Protein AF-D5V0W2-F1 (afdb_monomer_lite)

pLDDT: mean 73.61, std 9.98, range [49.06, 88.5]

Secondary structure (DSSP, 8-state):
--HHHHHHHHHHHHT--TTTS---TTTTT--HHHH-EEE----HHHHHTT-S-TT-SEEEEEE-TTS-EEEEEE-

Structure (mmCIF, N/CA/C/O backbone):
data_AF-D5V0W2-F1
#
_entry.id   AF-D5V0W2-F1
#
loop_
_atom_site.group_PDB
_atom_site.id
_atom_site.type_symbol
_atom_site.label_atom_id
_atom_site.label_alt_id
_atom_site.label_comp_id
_atom_site.label_asym_id
_atom_site.label_entity_id
_atom_site.label_seq_id
_atom_site.pdbx_PDB_ins_code
_atom_site.Cartn_x
_atom_site.Cartn_y
_atom_site.Cartn_z
_atom_site.occupancy
_atom_site.B_iso_or_equiv
_atom_site.auth_seq_id
_atom_site.auth_comp_id
_atom_site.auth_asym_id
_atom_site.auth_atom_id
_atom_site.pdbx_PDB_model_num
ATOM 1 N N . MET A 1 1 ? -2.029 -9.600 8.616 1.00 56.44 1 MET A N 1
ATOM 2 C CA . MET A 1 1 ? -1.734 -9.080 7.269 1.00 56.44 1 MET A CA 1
ATOM 3 C C . MET A 1 1 ? -2.334 -7.701 7.131 1.00 56.44 1 MET A C 1
ATOM 5 O O . MET A 1 1 ? -3.550 -7.547 7.217 1.00 56.44 1 MET A O 1
ATOM 9 N N . GLY A 1 2 ? -1.473 -6.695 7.033 1.00 75.00 2 GLY A N 1
ATOM 10 C CA . GL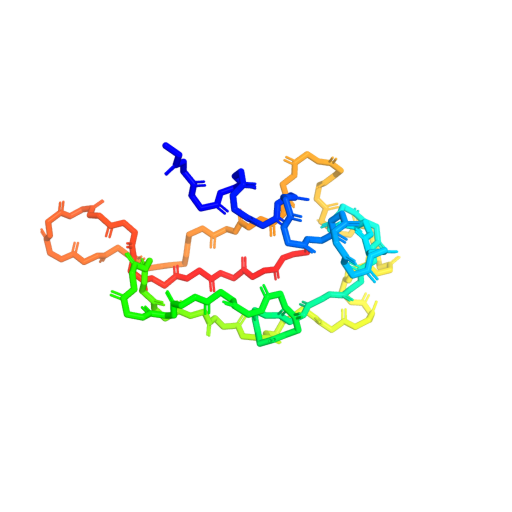Y A 1 2 ? -1.879 -5.334 6.705 1.00 75.00 2 GLY A CA 1
ATOM 11 C C . GLY A 1 2 ? -2.068 -5.163 5.198 1.00 75.00 2 GLY A C 1
ATOM 12 O O . GLY A 1 2 ? -1.500 -5.902 4.401 1.00 75.00 2 GLY A O 1
ATOM 13 N N . ILE A 1 3 ? -2.806 -4.125 4.809 1.00 78.75 3 ILE A N 1
ATOM 14 C CA . ILE A 1 3 ? -3.040 -3.735 3.407 1.00 78.75 3 ILE A CA 1
ATOM 15 C C . ILE A 1 3 ? -1.750 -3.653 2.567 1.00 78.75 3 ILE A C 1
ATOM 17 O O . ILE A 1 3 ? -1.754 -4.003 1.393 1.00 78.75 3 ILE A O 1
ATOM 21 N N . LYS A 1 4 ? -0.626 -3.260 3.185 1.00 80.31 4 LYS A N 1
ATOM 22 C CA . LYS A 1 4 ? 0.697 -3.208 2.548 1.00 80.31 4 LYS A CA 1
ATOM 23 C C . LYS A 1 4 ? 1.166 -4.588 2.072 1.00 80.31 4 LYS A C 1
ATOM 25 O O . LYS A 1 4 ? 1.683 -4.701 0.969 1.00 80.31 4 LYS A O 1
ATOM 30 N N . GLU A 1 5 ? 1.002 -5.624 2.890 1.00 83.44 5 GLU A N 1
ATOM 31 C CA . GLU A 1 5 ? 1.416 -6.990 2.538 1.00 83.44 5 GLU A CA 1
ATOM 32 C C . GLU A 1 5 ? 0.525 -7.579 1.443 1.00 83.44 5 GLU A C 1
ATOM 34 O O . GLU A 1 5 ? 1.031 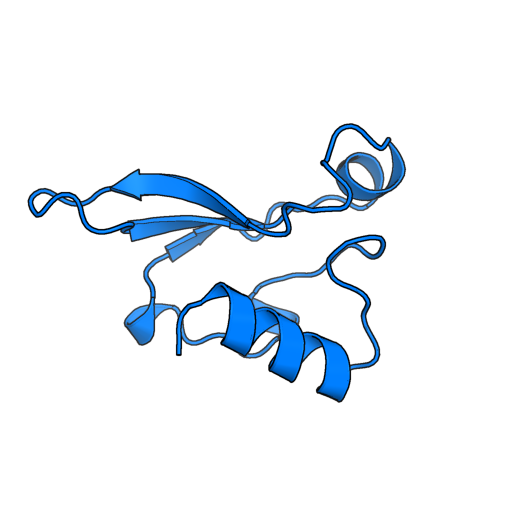-8.239 0.539 1.00 83.44 5 GLU A O 1
ATOM 39 N N . ASP A 1 6 ? -0.784 -7.311 1.489 1.00 85.50 6 ASP A N 1
ATOM 40 C CA . ASP A 1 6 ? -1.712 -7.705 0.423 1.00 85.50 6 ASP A CA 1
ATOM 41 C C . ASP A 1 6 ? -1.353 -7.041 -0.910 1.00 85.50 6 ASP A C 1
ATOM 43 O O . ASP A 1 6 ? -1.302 -7.734 -1.923 1.00 85.50 6 ASP A O 1
ATOM 47 N N . ILE A 1 7 ? -1.034 -5.738 -0.907 1.00 82.56 7 ILE A N 1
ATOM 48 C CA . ILE A 1 7 ? -0.543 -5.031 -2.100 1.00 82.56 7 ILE A CA 1
ATOM 49 C C . ILE A 1 7 ? 0.714 -5.717 -2.626 1.00 82.56 7 ILE A C 1
ATOM 51 O O . ILE A 1 7 ? 0.735 -6.112 -3.780 1.00 82.56 7 ILE A O 1
ATOM 55 N N . LEU A 1 8 ? 1.733 -5.938 -1.790 1.00 85.25 8 LEU A N 1
ATOM 56 C CA . LEU A 1 8 ? 2.988 -6.555 -2.234 1.00 85.25 8 LEU A CA 1
ATOM 57 C C . LEU A 1 8 ? 2.781 -7.961 -2.810 1.00 85.25 8 LEU A C 1
ATOM 59 O O . LEU A 1 8 ? 3.368 -8.302 -3.837 1.00 85.25 8 LEU A O 1
ATOM 63 N N . ASN A 1 9 ? 1.926 -8.767 -2.181 1.00 88.50 9 ASN A N 1
ATOM 64 C CA . ASN A 1 9 ? 1.592 -10.098 -2.677 1.00 88.50 9 ASN A CA 1
ATOM 65 C C . ASN A 1 9 ? 0.818 -10.046 -3.995 1.00 88.50 9 ASN A C 1
ATOM 67 O O . ASN A 1 9 ? 1.106 -10.832 -4.896 1.00 88.50 9 ASN A O 1
ATOM 71 N N . ALA A 1 10 ? -0.155 -9.144 -4.120 1.00 86.56 10 ALA A N 1
ATOM 72 C CA . ALA A 1 10 ? -0.905 -8.964 -5.352 1.00 86.56 10 ALA A CA 1
ATOM 73 C C . ALA A 1 10 ? 0.002 -8.453 -6.476 1.00 86.56 10 ALA A C 1
ATOM 75 O O . ALA A 1 10 ? 0.017 -9.043 -7.552 1.00 86.56 10 ALA A O 1
ATOM 76 N N . SER A 1 11 ? 0.825 -7.439 -6.205 1.00 85.94 11 SER A N 1
ATOM 77 C CA . SER A 1 11 ? 1.768 -6.856 -7.159 1.00 85.94 11 SER A CA 1
ATOM 78 C C . SER A 1 11 ? 2.762 -7.899 -7.660 1.00 85.94 11 SER A C 1
ATOM 80 O O . SER A 1 11 ? 2.973 -8.018 -8.863 1.00 85.94 11 SER A O 1
ATOM 82 N N . LYS A 1 12 ? 3.280 -8.753 -6.765 1.00 87.69 12 LYS A N 1
ATOM 83 C CA . LYS A 1 12 ? 4.149 -9.875 -7.142 1.00 87.69 12 LYS A CA 1
ATOM 84 C C . LYS A 1 12 ? 3.451 -10.885 -8.059 1.00 87.69 12 LYS A C 1
ATOM 86 O O . LYS A 1 12 ? 4.103 -11.434 -8.940 1.00 87.69 12 LYS A O 1
ATOM 91 N N . LYS A 1 13 ? 2.148 -11.132 -7.878 1.00 88.31 13 LYS A N 1
ATOM 92 C CA . LYS A 1 13 ? 1.371 -12.029 -8.754 1.00 88.31 13 LYS A CA 1
ATOM 93 C C . LYS A 1 13 ? 1.165 -11.449 -10.151 1.00 88.31 13 LYS A C 1
ATOM 95 O O . LYS A 1 13 ? 1.173 -12.208 -11.110 1.00 88.31 13 LYS A O 1
ATOM 100 N N . VAL A 1 14 ? 0.979 -10.134 -10.256 1.00 85.12 14 VAL A N 1
ATOM 101 C CA . VAL A 1 14 ? 0.784 -9.449 -11.545 1.00 85.12 14 VAL A CA 1
ATOM 102 C C . VAL A 1 14 ? 2.093 -8.975 -12.188 1.00 85.12 14 VAL A C 1
ATOM 104 O O . VAL A 1 14 ? 2.066 -8.458 -13.297 1.00 85.12 14 VAL A O 1
ATOM 107 N N . GLY A 1 15 ? 3.237 -9.158 -11.518 1.00 85.06 15 GLY A N 1
ATOM 108 C CA . GLY A 1 15 ? 4.550 -8.753 -12.028 1.00 85.06 15 GLY A CA 1
ATOM 109 C C . GLY A 1 15 ? 4.805 -7.243 -11.988 1.00 85.06 15 GLY A C 1
ATOM 110 O O . GLY A 1 15 ? 5.633 -6.751 -12.743 1.00 85.06 15 GLY A O 1
ATOM 111 N N . ILE A 1 16 ? 4.104 -6.511 -11.122 1.00 82.81 16 ILE A N 1
ATOM 112 C CA . ILE A 1 16 ? 4.244 -5.059 -10.958 1.00 82.81 16 ILE A CA 1
ATOM 113 C C . ILE A 1 16 ? 5.093 -4.782 -9.717 1.00 82.81 16 ILE A C 1
ATOM 115 O O . ILE A 1 16 ? 4.936 -5.458 -8.696 1.00 82.81 16 ILE A O 1
ATOM 119 N N . ASN A 1 17 ? 5.964 -3.774 -9.760 1.00 82.44 17 ASN A N 1
ATOM 120 C CA . ASN A 1 17 ? 6.642 -3.289 -8.566 1.00 82.44 17 ASN A CA 1
ATOM 121 C C . ASN A 1 17 ? 5.934 -2.027 -8.036 1.00 82.44 17 ASN A C 1
ATOM 123 O O . ASN A 1 17 ? 6.105 -0.953 -8.596 1.00 82.44 17 ASN A O 1
ATOM 127 N N . PRO A 1 18 ? 5.182 -2.103 -6.923 1.00 77.56 18 PRO A N 1
ATOM 128 C CA . PRO A 1 18 ? 4.354 -0.995 -6.441 1.00 77.56 18 PRO A CA 1
ATOM 129 C C . PRO A 1 18 ? 5.162 0.197 -5.902 1.00 77.56 18 PRO A C 1
ATOM 131 O O . PRO A 1 18 ? 4.581 1.157 -5.420 1.00 77.56 18 PRO A O 1
ATOM 134 N N . TYR A 1 19 ? 6.497 0.126 -5.904 1.00 77.12 19 TYR A N 1
ATOM 135 C CA . TYR A 1 19 ? 7.376 1.238 -5.534 1.00 77.12 19 TYR A CA 1
ATOM 136 C C . TYR A 1 19 ? 7.903 2.023 -6.742 1.00 77.12 19 TYR A C 1
ATOM 138 O O . TYR A 1 19 ? 8.516 3.074 -6.558 1.00 77.12 19 TYR A O 1
ATOM 146 N N . THR A 1 20 ? 7.764 1.478 -7.950 1.00 73.94 20 THR A N 1
ATOM 147 C CA . THR A 1 20 ? 8.341 2.042 -9.182 1.00 73.94 20 THR A CA 1
ATOM 148 C C . THR A 1 20 ? 7.338 2.119 -10.314 1.00 73.94 20 THR A C 1
ATOM 150 O O . THR A 1 20 ? 7.435 3.009 -11.152 1.00 73.94 20 THR A O 1
ATOM 153 N N . ASP A 1 21 ? 6.384 1.199 -10.330 1.00 75.44 21 ASP A N 1
ATOM 154 C CA . ASP A 1 21 ? 5.409 1.041 -11.385 1.00 75.44 21 ASP A CA 1
ATOM 155 C C . ASP A 1 21 ? 4.046 1.541 -10.909 1.00 75.44 21 ASP A C 1
ATOM 157 O O . ASP A 1 21 ? 3.598 1.174 -9.818 1.00 75.44 21 ASP A 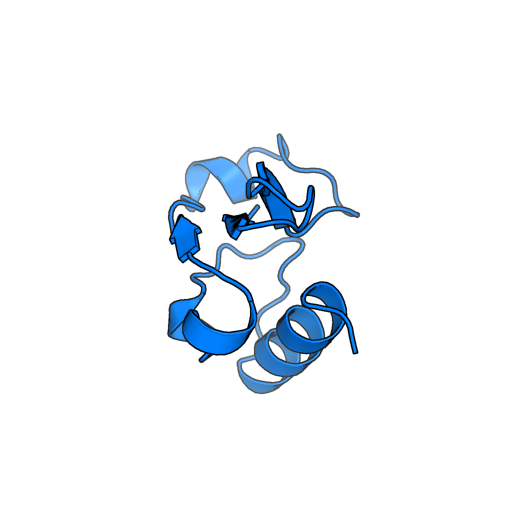O 1
ATOM 161 N N . PRO A 1 22 ? 3.354 2.339 -11.729 1.00 73.69 22 PRO A N 1
ATOM 162 C CA . PRO A 1 22 ? 2.010 2.797 -11.432 1.00 73.69 22 PRO A CA 1
ATOM 163 C C . PRO A 1 22 ? 1.044 1.614 -11.431 1.00 73.69 22 PRO A C 1
ATOM 165 O O . PRO A 1 22 ? 1.038 0.773 -12.333 1.00 73.69 22 PRO A O 1
ATOM 168 N N . PHE A 1 23 ? 0.183 1.559 -10.420 1.00 75.69 23 PHE A N 1
ATOM 169 C CA . PHE A 1 23 ? -0.797 0.491 -10.284 1.00 75.69 23 PHE A CA 1
ATOM 170 C C . PHE A 1 23 ? -2.123 0.999 -9.729 1.00 75.69 23 PHE A C 1
ATOM 172 O O . PHE A 1 23 ? -2.198 1.995 -9.011 1.00 75.69 23 PHE A O 1
ATOM 179 N N . LYS A 1 24 ? -3.191 0.272 -10.060 1.00 75.00 24 LYS A N 1
ATOM 180 C CA . LYS A 1 24 ? -4.543 0.514 -9.549 1.00 75.00 24 LYS A CA 1
ATOM 181 C C . LYS A 1 24 ? -4.902 -0.543 -8.514 1.00 75.00 24 LYS A C 1
ATOM 183 O O . LYS A 1 24 ? -4.463 -1.692 -8.620 1.00 75.00 24 LYS A O 1
ATOM 188 N N . ALA A 1 25 ? -5.757 -0.192 -7.554 1.00 78.31 25 ALA A N 1
ATOM 189 C CA . ALA A 1 25 ? -6.243 -1.153 -6.560 1.00 78.31 25 ALA A CA 1
ATOM 190 C C . ALA A 1 25 ? -6.991 -2.300 -7.249 1.00 78.31 25 ALA A C 1
ATOM 192 O O . ALA A 1 25 ? -6.860 -3.465 -6.871 1.00 78.31 25 ALA A O 1
ATOM 193 N N . SER A 1 26 ? -7.707 -1.946 -8.318 1.00 77.25 26 SER A N 1
ATOM 194 C CA . SER A 1 26 ? -8.428 -2.872 -9.188 1.00 77.25 26 SER A CA 1
ATOM 195 C C . SER A 1 26 ? -7.499 -3.870 -9.891 1.00 77.25 26 SER A C 1
ATOM 197 O O . SER A 1 26 ? -7.814 -5.055 -9.932 1.00 77.25 26 SER A O 1
ATOM 199 N N . THR A 1 27 ? -6.327 -3.435 -10.375 1.00 78.00 27 THR A N 1
ATOM 200 C CA . THR A 1 27 ? -5.324 -4.321 -11.007 1.00 78.00 27 THR A CA 1
ATOM 201 C C . THR A 1 27 ? -4.801 -5.367 -10.028 1.00 78.00 27 THR A C 1
ATOM 203 O O . THR A 1 27 ? -4.519 -6.500 -10.405 1.00 78.00 27 THR A O 1
ATOM 206 N N . LEU A 1 28 ? -4.699 -4.995 -8.754 1.00 78.88 28 LEU A N 1
ATOM 207 C CA . LEU A 1 28 ? -4.262 -5.882 -7.681 1.00 78.88 28 LEU A CA 1
ATOM 208 C C . LEU A 1 28 ? -5.393 -6.751 -7.108 1.00 78.88 28 LEU A C 1
ATOM 210 O O . LEU A 1 28 ? -5.140 -7.580 -6.235 1.00 78.88 28 LEU A O 1
ATOM 214 N N . GLY A 1 29 ? -6.637 -6.568 -7.561 1.00 76.88 29 GLY A N 1
ATOM 215 C CA . GLY A 1 29 ? -7.796 -7.288 -7.030 1.00 76.88 29 GLY A CA 1
ATOM 216 C C . GLY A 1 29 ? -8.040 -7.023 -5.541 1.00 76.88 29 GLY A C 1
ATOM 217 O O . GLY A 1 29 ? -8.563 -7.886 -4.832 1.00 76.88 29 GLY A O 1
ATOM 218 N N . LEU A 1 30 ? -7.627 -5.855 -5.035 1.00 79.06 30 LEU A N 1
ATOM 219 C CA . LEU A 1 30 ? -7.786 -5.520 -3.623 1.00 79.06 30 LEU A CA 1
ATOM 220 C C . LEU A 1 30 ? -9.257 -5.272 -3.310 1.00 79.06 30 LEU A C 1
ATOM 222 O O . LEU A 1 30 ? -9.920 -4.438 -3.925 1.00 79.06 30 LEU A O 1
ATOM 226 N N . ASN A 1 31 ? -9.768 -5.980 -2.307 1.00 76.06 31 ASN A N 1
ATOM 227 C CA . ASN A 1 31 ?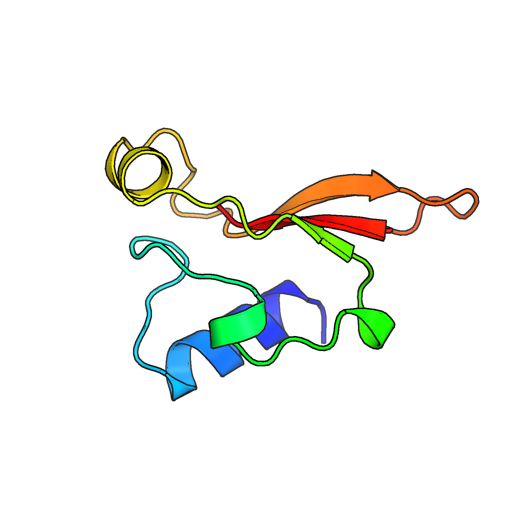 -11.161 -5.847 -1.916 1.00 76.06 31 ASN A CA 1
ATOM 228 C C . ASN A 1 31 ? -11.377 -4.557 -1.104 1.00 76.06 31 ASN A C 1
ATOM 230 O O . ASN A 1 31 ? -11.008 -4.480 0.073 1.00 76.06 31 ASN A O 1
ATOM 234 N N . ALA A 1 32 ? -12.019 -3.564 -1.723 1.00 68.31 32 ALA A N 1
ATOM 235 C CA . ALA A 1 32 ? -12.378 -2.299 -1.084 1.00 68.31 32 ALA A CA 1
ATOM 236 C C . ALA A 1 32 ? -13.291 -2.480 0.145 1.00 68.31 32 ALA A C 1
ATOM 238 O O . ALA A 1 32 ? -13.193 -1.724 1.104 1.00 68.31 32 ALA A O 1
ATOM 239 N N . ASN A 1 33 ? -14.109 -3.536 0.210 1.00 71.00 33 ASN A N 1
ATOM 240 C CA . ASN A 1 33 ? -14.920 -3.803 1.406 1.00 71.00 33 ASN A CA 1
ATOM 241 C C . ASN A 1 33 ? -14.083 -4.254 2.612 1.00 71.00 33 ASN A C 1
ATOM 243 O O . ASN A 1 33 ? -14.510 -4.090 3.753 1.00 71.00 33 ASN A O 1
ATOM 247 N N . LYS A 1 34 ? -12.895 -4.825 2.380 1.00 75.75 34 LYS A N 1
ATOM 248 C CA . LYS A 1 34 ? -12.021 -5.329 3.449 1.00 75.75 34 LYS A CA 1
ATOM 249 C C . LYS A 1 34 ? -11.158 -4.227 4.057 1.00 75.75 34 LYS A C 1
ATOM 251 O O . LYS A 1 34 ? -10.923 -4.234 5.263 1.00 75.75 34 LYS A O 1
ATOM 256 N N . TYR A 1 35 ? -10.673 -3.307 3.227 1.00 74.38 35 TYR A N 1
ATOM 257 C CA . TYR A 1 35 ? -9.735 -2.271 3.657 1.00 74.38 35 TYR A CA 1
ATOM 258 C C . TYR A 1 35 ? -10.372 -0.881 3.724 1.00 74.38 35 TYR A C 1
ATOM 260 O O . TYR A 1 35 ? -9.998 -0.097 4.587 1.00 74.38 35 TYR A O 1
ATOM 268 N N . GLY A 1 36 ? -11.361 -0.585 2.886 1.00 74.50 36 GLY A N 1
ATOM 269 C CA . GLY A 1 36 ? -11.939 0.743 2.700 1.00 74.50 36 GLY A CA 1
ATOM 270 C C . GLY A 1 36 ? -11.873 1.174 1.233 1.00 74.50 36 GLY A C 1
ATOM 271 O O . GLY A 1 36 ? -11.507 0.401 0.350 1.00 74.50 36 GLY A O 1
ATOM 272 N N . SER A 1 37 ? -12.215 2.427 0.952 1.00 76.19 37 SER A N 1
ATOM 273 C CA . SER A 1 37 ? -12.132 2.954 -0.411 1.00 76.19 37 SER A CA 1
ATOM 274 C C . SER A 1 37 ? -10.686 3.231 -0.817 1.00 76.19 37 SER A C 1
ATOM 276 O O . SER A 1 37 ? -9.921 3.869 -0.093 1.00 76.19 37 SER A O 1
ATOM 278 N N . PHE A 1 38 ? -10.318 2.800 -2.016 1.00 74.12 38 PHE A N 1
ATOM 279 C CA . PHE A 1 38 ? -9.071 3.197 -2.654 1.00 74.12 38 PHE A CA 1
ATOM 280 C C . PHE A 1 38 ? -9.363 4.345 -3.615 1.00 74.12 38 PHE A C 1
ATOM 282 O O . PHE A 1 38 ? -10.322 4.305 -4.379 1.00 74.12 38 PHE A O 1
ATOM 289 N N . SER A 1 39 ? -8.551 5.391 -3.573 1.00 67.69 39 SER A N 1
ATOM 290 C CA . SER A 1 39 ? -8.469 6.352 -4.660 1.00 67.69 39 SER A CA 1
ATOM 291 C C . SER A 1 39 ? -7.486 5.790 -5.680 1.00 67.69 39 SER A C 1
ATOM 293 O O . SER A 1 39 ? -6.282 5.818 -5.444 1.00 67.69 39 SER A O 1
ATOM 295 N N . ASP A 1 40 ? -8.005 5.272 -6.797 1.00 61.69 40 ASP A N 1
ATOM 296 C CA . ASP A 1 40 ? -7.256 4.667 -7.920 1.00 61.69 40 ASP A CA 1
ATOM 297 C C . ASP A 1 40 ? -6.354 5.649 -8.696 1.00 61.69 40 ASP A C 1
ATOM 299 O O . ASP A 1 40 ? -5.963 5.386 -9.832 1.00 61.69 40 ASP A O 1
ATOM 303 N N . TYR A 1 41 ? -6.025 6.800 -8.117 1.00 57.44 41 TYR A N 1
ATOM 304 C CA . TYR A 1 41 ? -5.295 7.849 -8.809 1.00 57.44 41 TYR A CA 1
ATOM 305 C C . TYR A 1 41 ? -3.813 7.808 -8.454 1.00 57.44 41 TYR A C 1
ATOM 307 O O . TYR A 1 41 ? -3.301 8.718 -7.809 1.00 57.44 41 TYR A O 1
ATOM 315 N N . CYS A 1 42 ? -3.134 6.749 -8.890 1.00 59.09 42 CYS A N 1
ATOM 316 C CA . CYS A 1 42 ? -1.705 6.847 -9.133 1.00 59.09 42 CYS A CA 1
ATOM 317 C C . CYS A 1 42 ? -1.501 6.988 -10.643 1.00 59.09 42 CYS A C 1
ATOM 319 O O . CYS A 1 42 ? -1.664 6.030 -11.399 1.00 59.09 42 CYS A O 1
ATOM 321 N N . SER A 1 43 ? -1.288 8.223 -11.102 1.00 56.78 43 SER A N 1
ATOM 322 C CA . SER A 1 43 ? -1.015 8.485 -12.519 1.00 56.78 43 SER A CA 1
ATOM 323 C C . SER A 1 43 ? 0.417 8.075 -12.854 1.00 56.78 43 SER A C 1
ATOM 325 O O . SER A 1 43 ? 1.313 8.266 -12.039 1.00 56.78 43 SER A O 1
ATOM 327 N N . GLU A 1 44 ? 0.655 7.588 -14.072 1.00 56.00 44 GLU A N 1
ATOM 328 C CA . GLU A 1 44 ? 2.003 7.259 -14.571 1.00 56.00 44 GLU A CA 1
ATOM 329 C C . GLU A 1 44 ? 3.009 8.395 -14.333 1.00 56.00 44 GLU A C 1
ATOM 331 O O . GLU A 1 44 ? 4.125 8.166 -13.876 1.00 56.00 44 GLU A O 1
ATOM 336 N N . THR A 1 45 ? 2.580 9.639 -14.552 1.00 57.38 45 THR A N 1
ATOM 337 C CA . THR A 1 45 ? 3.355 10.863 -14.304 1.00 57.38 45 THR A CA 1
ATOM 338 C C . THR A 1 45 ? 3.712 11.076 -12.836 1.00 57.38 45 THR A C 1
ATOM 340 O O . THR A 1 45 ? 4.770 11.614 -12.528 1.00 57.38 45 THR A O 1
ATOM 343 N N . GLU A 1 46 ? 2.842 10.665 -11.922 1.00 59.66 46 GLU A N 1
ATOM 344 C CA . GLU A 1 46 ? 3.006 10.803 -10.478 1.00 59.66 46 GLU A CA 1
ATOM 345 C C . GLU A 1 46 ? 4.016 9.762 -9.960 1.00 59.66 46 GLU A C 1
ATOM 347 O O . GLU A 1 46 ? 4.995 10.163 -9.320 1.00 59.66 46 GLU A O 1
ATOM 352 N N . SER A 1 47 ? 3.888 8.486 -10.357 1.00 54.69 47 SER A N 1
ATOM 353 C CA . SER A 1 47 ? 4.872 7.427 -10.057 1.00 54.69 47 SER A CA 1
ATOM 354 C C . SER A 1 47 ? 6.241 7.692 -10.698 1.00 54.69 47 SER A C 1
ATOM 356 O O . SER A 1 47 ? 7.271 7.570 -10.033 1.00 54.69 47 SER A O 1
ATOM 358 N N . ALA A 1 48 ? 6.276 8.129 -11.963 1.00 52.84 48 ALA A N 1
ATOM 359 C CA . ALA A 1 48 ? 7.520 8.403 -12.686 1.00 52.84 48 ALA A CA 1
ATOM 360 C C . ALA A 1 48 ? 8.239 9.678 -12.211 1.00 52.84 48 ALA A C 1
ATOM 362 O O . ALA A 1 48 ? 9.457 9.783 -12.350 1.00 52.84 48 ALA A O 1
ATOM 363 N N . SER A 1 49 ? 7.522 10.647 -11.622 1.00 54.19 49 SER A N 1
ATOM 364 C CA . SER A 1 49 ? 8.139 11.895 -11.140 1.00 54.19 49 SER A CA 1
ATOM 365 C C . SER A 1 49 ? 9.041 11.716 -9.914 1.00 54.19 49 SER A C 1
ATOM 367 O O . SER A 1 49 ? 9.694 12.671 -9.495 1.00 54.19 49 SER A O 1
ATOM 369 N N . GLY A 1 50 ? 9.055 10.533 -9.286 1.00 52.16 50 GLY A N 1
ATOM 370 C CA . GLY A 1 50 ? 9.828 10.293 -8.066 1.00 52.16 50 GLY A CA 1
ATOM 371 C C . GLY A 1 50 ? 9.369 11.125 -6.860 1.00 52.16 50 GLY A C 1
ATOM 372 O O . GLY A 1 50 ? 10.027 11.096 -5.820 1.00 52.16 50 GLY A O 1
ATOM 373 N N . LYS A 1 51 ? 8.236 11.845 -6.960 1.00 49.06 51 LYS A N 1
ATOM 374 C CA . LYS A 1 51 ? 7.583 12.522 -5.822 1.00 49.06 51 LYS A CA 1
ATOM 375 C C . LYS A 1 51 ? 7.224 11.545 -4.706 1.00 49.06 51 LYS A C 1
ATOM 377 O O . LYS A 1 51 ? 7.111 11.953 -3.548 1.00 49.06 51 LYS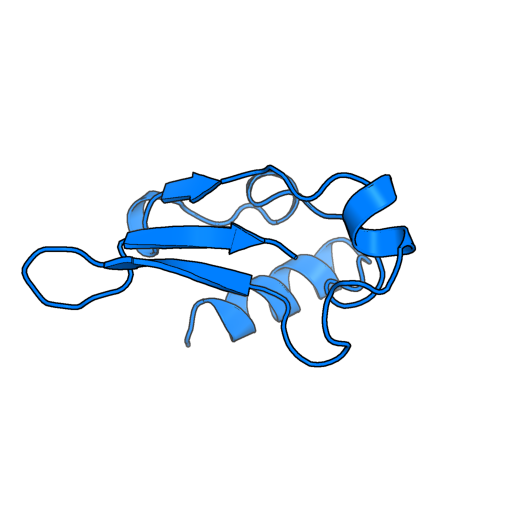 A O 1
ATOM 382 N N . TYR A 1 52 ? 7.022 10.277 -5.055 1.00 55.78 52 TYR A N 1
ATOM 383 C CA . TYR A 1 52 ? 6.630 9.232 -4.131 1.00 55.78 52 TYR A CA 1
ATOM 384 C C . TYR A 1 52 ? 7.837 8.455 -3.614 1.00 55.78 52 TYR A C 1
ATOM 386 O O . TYR A 1 52 ? 8.781 8.124 -4.328 1.00 55.78 52 TYR A O 1
ATOM 394 N N . SER A 1 53 ? 7.841 8.240 -2.300 1.00 59.00 53 SER A N 1
ATOM 395 C CA . SER A 1 53 ? 8.962 7.632 -1.597 1.00 59.00 53 SER A CA 1
ATOM 396 C C . SER A 1 53 ? 9.120 6.175 -2.023 1.00 59.00 53 SER A C 1
ATOM 398 O O . SER A 1 53 ? 8.158 5.415 -1.949 1.00 59.00 53 SER A O 1
ATOM 400 N N . LYS A 1 54 ? 10.357 5.736 -2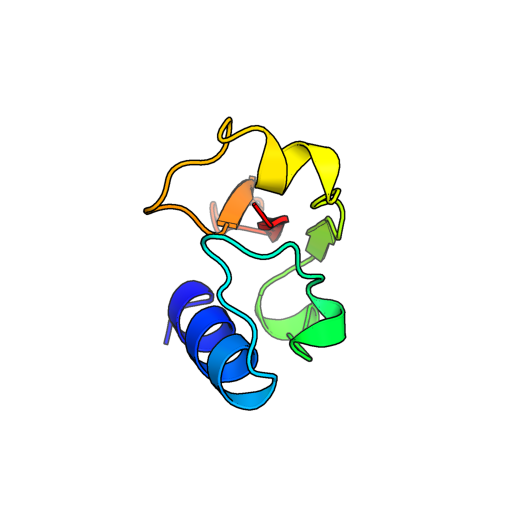.298 1.00 64.62 54 LYS A N 1
ATOM 401 C CA . LYS A 1 54 ? 10.724 4.325 -2.571 1.00 64.62 54 LYS A CA 1
ATOM 402 C C . LYS A 1 54 ? 10.345 3.333 -1.455 1.00 64.62 54 LYS A C 1
ATOM 404 O O . LYS A 1 54 ? 10.644 2.150 -1.545 1.00 64.62 54 LYS A O 1
ATOM 409 N N . THR A 1 55 ? 9.741 3.811 -0.369 1.00 68.75 55 THR A N 1
ATOM 410 C CA . THR A 1 55 ? 9.344 3.032 0.807 1.00 68.75 55 THR A CA 1
ATOM 411 C C . THR A 1 55 ? 7.838 3.074 1.089 1.00 68.75 55 THR A C 1
ATOM 413 O O . THR A 1 55 ? 7.351 2.307 1.930 1.00 68.75 55 THR A O 1
ATOM 416 N N . ILE A 1 56 ? 7.084 3.929 0.386 1.00 71.00 56 ILE A N 1
ATOM 417 C CA . ILE A 1 56 ? 5.664 4.186 0.635 1.00 71.00 56 ILE A CA 1
ATOM 418 C C . ILE A 1 56 ? 4.872 3.896 -0.642 1.00 71.00 56 ILE A C 1
ATOM 420 O O . ILE A 1 56 ? 4.929 4.670 -1.583 1.00 71.00 56 ILE A O 1
ATOM 424 N N . ILE A 1 57 ? 4.089 2.815 -0.620 1.00 75.88 57 ILE A N 1
ATOM 425 C CA . ILE A 1 57 ? 3.211 2.375 -1.730 1.00 75.88 57 ILE A CA 1
ATOM 426 C C . ILE A 1 57 ? 1.745 2.775 -1.530 1.00 75.88 57 ILE A C 1
ATOM 428 O O . ILE A 1 57 ? 0.887 2.547 -2.377 1.00 75.88 57 ILE A O 1
ATOM 432 N N . LEU A 1 58 ? 1.419 3.275 -0.336 1.00 78.81 58 LEU A N 1
ATOM 433 C CA . LEU A 1 58 ? 0.072 3.693 0.017 1.00 78.81 58 LEU A CA 1
ATOM 434 C C . LEU A 1 58 ? 0.119 4.781 1.087 1.00 78.81 58 LEU A C 1
ATOM 436 O O . LEU A 1 58 ? 0.902 4.718 2.039 1.00 78.81 58 LEU A O 1
ATOM 440 N N . LYS A 1 59 ? -0.775 5.753 0.971 1.00 77.88 59 LYS A N 1
ATOM 441 C CA . LYS A 1 59 ? -0.990 6.808 1.954 1.00 77.88 59 LYS A CA 1
ATOM 442 C C . LYS A 1 59 ? -2.425 6.751 2.445 1.00 77.88 59 LYS A C 1
ATOM 444 O O . LYS A 1 59 ? -3.360 6.666 1.660 1.00 77.88 59 LYS A O 1
ATOM 449 N N . VAL A 1 60 ? -2.616 6.826 3.758 1.00 79.88 60 VAL A N 1
ATOM 450 C CA . VAL A 1 60 ? -3.958 6.983 4.330 1.00 79.88 60 VAL A CA 1
ATOM 451 C C . VAL A 1 60 ? -4.393 8.429 4.116 1.00 79.88 60 VAL A C 1
ATOM 453 O O . VAL A 1 60 ? -3.758 9.342 4.642 1.00 79.88 60 VAL A O 1
ATOM 456 N N . VAL A 1 61 ? -5.456 8.626 3.343 1.00 79.00 61 VAL A N 1
ATOM 457 C CA . VAL A 1 61 ? -6.048 9.942 3.058 1.00 79.00 61 VAL A CA 1
ATOM 458 C C . VAL A 1 61 ? -7.105 10.281 4.094 1.00 79.00 61 VAL A C 1
ATOM 460 O O . VAL A 1 61 ? -7.168 11.406 4.571 1.00 79.00 61 VAL A O 1
ATOM 463 N N . GLU A 1 62 ? -7.912 9.292 4.473 1.00 80.44 62 GLU A N 1
ATOM 464 C CA . GLU A 1 62 ? -9.026 9.493 5.392 1.00 80.44 62 GLU A CA 1
ATOM 465 C C . GLU A 1 62 ? -9.099 8.356 6.402 1.00 80.44 62 GLU A C 1
ATOM 467 O O . GLU A 1 62 ? -8.825 7.190 6.093 1.00 80.44 62 GLU A O 1
ATOM 472 N N . ARG A 1 63 ? -9.478 8.707 7.629 1.00 82.56 63 ARG A N 1
ATOM 473 C CA . ARG A 1 63 ? -9.737 7.764 8.715 1.00 82.56 63 ARG A CA 1
ATOM 474 C C . ARG A 1 63 ? -11.200 7.884 9.120 1.00 82.56 63 ARG A C 1
ATOM 476 O O . ARG A 1 63 ? -11.736 8.984 9.176 1.00 82.56 63 ARG A O 1
ATOM 483 N N . ASN A 1 64 ? -11.837 6.760 9.422 1.00 81.31 64 ASN A N 1
ATOM 484 C CA . ASN A 1 64 ? -13.204 6.751 9.926 1.00 81.31 64 ASN A CA 1
ATOM 485 C C . ASN A 1 64 ? -13.283 7.285 11.371 1.00 81.31 64 ASN A C 1
ATOM 487 O O . ASN A 1 64 ? -12.268 7.536 12.028 1.00 81.31 64 ASN A O 1
ATOM 491 N N . LYS A 1 65 ? -14.510 7.389 11.903 1.00 80.00 65 LYS A N 1
ATOM 492 C CA . LYS A 1 65 ? -14.785 7.835 13.284 1.00 80.00 65 LYS A CA 1
ATOM 493 C C . LYS A 1 65 ? -14.054 7.011 14.357 1.00 80.00 65 LYS A C 1
ATOM 495 O O . LYS A 1 65 ? -13.768 7.524 15.431 1.00 80.00 65 LYS A O 1
ATOM 500 N N . SER A 1 66 ? -13.689 5.765 14.056 1.00 81.25 66 SER A N 1
ATOM 501 C CA . SER A 1 66 ? -12.911 4.881 14.936 1.00 81.25 66 SER A CA 1
ATOM 502 C C . SER A 1 66 ? -11.392 5.009 14.747 1.00 81.25 66 SER A C 1
ATOM 504 O O . SER A 1 66 ? -10.652 4.125 15.173 1.00 81.25 66 SER A O 1
ATOM 506 N N . LYS A 1 67 ? -10.915 6.070 14.077 1.00 76.19 67 LYS A N 1
ATOM 507 C CA . LYS A 1 67 ? -9.505 6.311 13.709 1.00 76.19 67 LYS A CA 1
ATOM 508 C C . LYS A 1 67 ? -8.881 5.219 12.832 1.00 76.19 67 LYS A C 1
ATOM 510 O O . LYS A 1 67 ? -7.667 5.238 12.617 1.00 76.19 67 LYS A O 1
ATOM 515 N N . LYS A 1 68 ? -9.678 4.293 12.293 1.00 75.31 68 LYS A N 1
ATOM 516 C CA . LYS A 1 68 ? -9.191 3.285 11.351 1.00 75.31 68 LYS A CA 1
ATOM 517 C C . LYS A 1 68 ? -9.076 3.920 9.967 1.00 75.31 68 LYS A C 1
ATOM 519 O O . LYS A 1 68 ? -9.952 4.700 9.593 1.00 75.31 68 LYS A O 1
ATOM 524 N N . PRO A 1 69 ? -8.015 3.622 9.210 1.00 76.69 69 PRO A N 1
ATOM 525 C CA . PRO A 1 69 ? -7.908 4.074 7.830 1.00 76.69 69 PRO A CA 1
ATOM 526 C C . PRO A 1 69 ? -9.115 3.585 7.015 1.00 76.69 69 PRO A C 1
ATOM 528 O O . PRO A 1 69 ? -9.523 2.436 7.140 1.00 76.69 69 PRO A O 1
ATOM 531 N N . PHE A 1 70 ? -9.720 4.500 6.259 1.00 76.31 70 PHE A N 1
ATOM 532 C CA . PHE A 1 70 ? -10.937 4.273 5.472 1.00 76.31 70 PHE A CA 1
ATOM 533 C C . PHE A 1 70 ? -10.734 4.610 3.999 1.00 76.31 70 PHE A C 1
ATOM 535 O O . PHE A 1 70 ? -11.311 3.952 3.139 1.00 76.31 70 PHE A O 1
ATOM 542 N N . LYS A 1 71 ? -9.897 5.612 3.711 1.00 77.88 71 LYS A N 1
ATOM 543 C CA . LYS A 1 71 ? -9.529 5.982 2.349 1.00 77.88 71 LYS A CA 1
ATOM 544 C C . LYS A 1 71 ? -8.025 5.935 2.172 1.00 77.88 71 LYS A C 1
ATOM 546 O O . LYS A 1 71 ? -7.289 6.527 2.968 1.00 77.88 71 LYS A O 1
ATOM 551 N N . TYR A 1 72 ? -7.583 5.270 1.116 1.00 76.62 72 TYR A N 1
ATOM 552 C CA . TYR A 1 72 ? -6.173 5.139 0.766 1.00 76.62 72 TYR A CA 1
ATOM 553 C C . TYR A 1 72 ? -5.901 5.744 -0.601 1.00 76.62 72 TYR A C 1
ATOM 555 O O . TYR A 1 72 ? -6.707 5.601 -1.512 1.00 76.62 72 TYR A O 1
ATOM 563 N N . LEU A 1 73 ? -4.750 6.384 -0.741 1.00 76.50 73 LEU A N 1
ATOM 564 C CA . LEU A 1 73 ? -4.168 6.788 -2.010 1.00 76.50 73 LEU A CA 1
ATOM 565 C C . LEU A 1 73 ? -3.015 5.835 -2.302 1.00 76.50 73 LEU A C 1
ATOM 567 O O . LEU A 1 73 ? -2.144 5.663 -1.449 1.00 76.50 73 LEU A O 1
ATOM 571 N N . LEU A 1 74 ? -3.041 5.201 -3.467 1.00 73.75 74 LEU A N 1
ATOM 572 C CA . LEU A 1 74 ? -1.918 4.409 -3.962 1.00 73.75 74 LEU A CA 1
ATOM 573 C C . LEU A 1 74 ? -0.889 5.357 -4.588 1.00 73.75 74 LEU A C 1
ATOM 575 O O . LEU A 1 74 ? -1.293 6.349 -5.195 1.00 73.75 74 LEU A O 1
ATOM 579 N N . LEU A 1 75 ? 0.398 5.090 -4.359 1.00 69.62 75 LEU A N 1
ATOM 580 C CA . LEU A 1 75 ? 1.534 5.940 -4.746 1.00 69.62 75 LEU A CA 1
ATOM 581 C C . LEU A 1 75 ? 2.474 5.193 -5.691 1.00 69.62 75 LEU A C 1
ATOM 583 O O . LEU A 1 75 ? 2.544 3.958 -5.526 1.00 69.62 75 LEU A O 1
#

Organism: Arcobacter nitrofigilis (strain ATCC 33309 / DSM 7299 / CCUG 15893 / LMG 7604 / NCTC 12251 / CI) (NCBI:txid572480)

Sequence (75 aa):
MGIKEDILNASKKVGINPYTDPFKASTLGLNANKYGSFSDYCSETESASGKYSKTIILKVVERNKSKKPFKYLLL

Foldseek 3Di:
DDPVVLQVVLCVVLVHDLLQGQDACVSSVPDCVVQAAEPRPPDRCNSNVCPDDSVDQKDQPDADPVRGRHYIYGD

Radius of gyration: 11.83 Å; chains: 1; bounding box: 26×25×30 Å